Protein AF-A0A0M6XUZ0-F1 (afdb_monomer_lite)

Radius of gyration: 35.73 Å; chains: 1; bounding box: 38×34×115 Å

pLDDT: mean 70.47, std 21.17, range [36.38, 97.31]

Organism: NCBI:txid282197

Foldseek 3Di:
DDDDDDDDDDPPPPPPPPPPPDDDPPPDPPPDDPDDPPPPQDPPDPDRDDPVVVVVDDDLVPDAAEAEAPFPLCLVVDDPDPSVVVVVVVVVVVVVSVVSVHHYHYDHDDCPDPRHD

Secondary structure (DSSP, 8-state):
--------SSSSSSSSSSS-S---------------------TT-SSPPPTTGGGTSPPGGG--EEEES--HHHHTT--SS-HHHHHHHHHHHHHHHHHTT--EEEE-S-TTSTT--

Structure (mmCIF, N/CA/C/O backbone):
data_AF-A0A0M6XUZ0-F1
#
_entry.id   AF-A0A0M6XUZ0-F1
#
l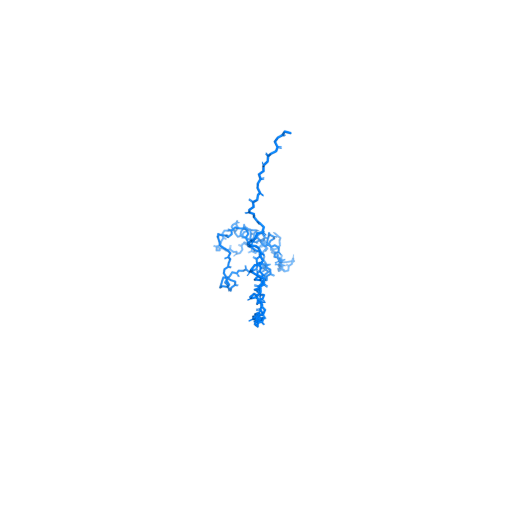oop_
_atom_site.group_PDB
_atom_site.id
_atom_site.type_symbol
_atom_site.label_atom_id
_atom_site.label_alt_id
_atom_site.label_comp_id
_atom_site.label_asym_id
_atom_site.label_entity_id
_atom_site.label_seq_id
_atom_site.pdbx_PDB_ins_code
_atom_site.Cartn_x
_atom_site.Cartn_y
_atom_site.Cartn_z
_atom_site.occupancy
_atom_site.B_iso_or_equiv
_atom_site.auth_seq_id
_atom_site.auth_comp_id
_atom_site.auth_asym_id
_atom_site.auth_atom_id
_atom_site.pdbx_PDB_model_num
ATOM 1 N N . MET A 1 1 ? 12.513 -5.722 92.051 1.00 36.38 1 MET A N 1
ATOM 2 C CA . MET A 1 1 ? 13.611 -4.761 91.796 1.00 36.38 1 MET A CA 1
ATOM 3 C C . MET A 1 1 ? 13.306 -4.027 90.489 1.00 36.38 1 MET A C 1
ATOM 5 O O . MET A 1 1 ? 13.023 -4.726 89.529 1.00 36.38 1 MET A O 1
ATOM 9 N N . LYS A 1 2 ? 13.348 -2.674 90.487 1.00 40.59 2 LYS A N 1
ATOM 10 C CA . LYS A 1 2 ? 12.982 -1.697 89.414 1.00 40.59 2 LYS A CA 1
ATOM 11 C C . LYS A 1 2 ? 11.470 -1.597 89.123 1.00 40.59 2 LYS A C 1
ATOM 13 O O . LYS A 1 2 ? 10.912 -2.528 88.572 1.00 40.59 2 LYS A O 1
ATOM 18 N N . ILE A 1 3 ? 10.683 -0.609 89.570 1.00 43.03 3 ILE A N 1
ATOM 19 C CA . ILE A 1 3 ? 10.789 0.868 89.689 1.00 43.03 3 ILE A CA 1
ATOM 20 C C . ILE A 1 3 ? 10.787 1.607 88.332 1.00 43.03 3 ILE A C 1
ATOM 22 O O . ILE A 1 3 ? 11.762 1.536 87.593 1.00 43.03 3 ILE A O 1
ATOM 26 N N . MET A 1 4 ? 9.705 2.386 88.141 1.00 42.56 4 MET A N 1
ATOM 27 C CA . MET A 1 4 ? 9.502 3.593 87.310 1.00 42.56 4 MET A CA 1
ATOM 28 C C . MET A 1 4 ? 9.512 3.462 85.776 1.00 42.56 4 MET A C 1
ATOM 30 O O . MET A 1 4 ? 10.501 3.066 85.171 1.00 42.56 4 MET A O 1
ATOM 34 N N . THR A 1 5 ? 8.475 3.983 85.101 1.00 48.53 5 THR A N 1
ATOM 35 C CA . THR A 1 5 ? 8.413 5.360 84.535 1.00 48.53 5 THR A CA 1
ATOM 36 C C . THR A 1 5 ? 7.264 5.450 83.506 1.00 48.53 5 THR A C 1
ATOM 38 O O . THR A 1 5 ? 7.034 4.491 82.779 1.00 48.53 5 THR A O 1
ATOM 41 N N . ARG A 1 6 ? 6.651 6.641 83.371 1.00 43.97 6 ARG A N 1
ATOM 42 C CA . ARG A 1 6 ? 5.763 7.139 82.281 1.00 43.97 6 ARG A CA 1
ATOM 43 C C . ARG A 1 6 ? 4.285 7.345 82.631 1.00 43.97 6 ARG A C 1
ATOM 45 O O . ARG A 1 6 ? 3.371 6.869 81.970 1.00 43.97 6 ARG A O 1
ATOM 52 N N . LEU A 1 7 ? 4.099 8.208 83.623 1.00 54.12 7 LEU A N 1
ATOM 53 C CA . LEU A 1 7 ? 3.014 9.184 83.674 1.00 54.12 7 LEU A CA 1
ATOM 54 C C . LEU A 1 7 ? 3.198 10.199 82.519 1.00 54.12 7 LEU A C 1
ATOM 56 O O . LEU A 1 7 ? 4.326 10.636 82.294 1.00 54.12 7 LEU A O 1
ATOM 60 N N . GLY A 1 8 ? 2.128 10.588 81.808 1.00 46.59 8 GLY A N 1
ATOM 61 C CA . GLY A 1 8 ? 2.128 11.855 81.049 1.00 46.59 8 GLY A CA 1
ATOM 62 C C . GLY A 1 8 ? 1.668 11.880 79.583 1.00 46.59 8 GLY A C 1
ATOM 63 O O . GLY A 1 8 ? 2.147 12.742 78.854 1.00 46.59 8 GLY A O 1
ATOM 64 N N . ARG A 1 9 ? 0.769 11.004 79.101 1.00 47.78 9 ARG A N 1
ATOM 65 C CA . ARG A 1 9 ? 0.185 11.152 77.737 1.00 47.78 9 ARG A CA 1
ATOM 66 C C . ARG A 1 9 ? -1.331 10.942 77.622 1.00 47.78 9 ARG A C 1
ATOM 68 O O . ARG A 1 9 ? -1.836 10.851 76.511 1.00 47.78 9 ARG A O 1
ATOM 75 N N . THR A 1 10 ? -2.068 10.908 78.730 1.00 44.53 10 THR A N 1
ATOM 76 C CA . THR A 1 10 ? -3.495 10.516 78.710 1.00 44.53 10 THR A CA 1
ATOM 77 C C . THR A 1 10 ? -4.471 11.661 78.997 1.00 44.53 10 THR A C 1
ATOM 79 O O . THR A 1 10 ? -5.648 11.409 79.210 1.00 44.53 10 THR A O 1
ATOM 82 N N . VAL A 1 11 ? -4.016 12.921 79.011 1.00 45.03 11 VAL A N 1
ATOM 83 C CA . VAL A 1 11 ? -4.867 14.069 79.405 1.00 45.03 11 VAL A CA 1
ATOM 84 C C . VAL A 1 11 ? -5.197 15.029 78.245 1.00 45.03 11 VAL A C 1
ATOM 86 O O . VAL A 1 11 ? -6.030 15.906 78.411 1.00 45.03 11 VAL A O 1
ATOM 89 N N . LEU A 1 12 ? -4.658 14.846 77.032 1.00 40.44 12 LEU A N 1
ATOM 90 C CA . LEU A 1 12 ? -4.849 15.818 75.933 1.00 40.44 12 LEU A CA 1
ATOM 91 C C . LEU A 1 12 ? -5.581 15.277 74.691 1.00 40.44 12 LEU A C 1
ATOM 93 O O . LEU A 1 12 ? -5.386 15.784 73.594 1.00 40.44 12 LEU A O 1
ATOM 97 N N . ALA A 1 13 ? -6.430 14.259 74.838 1.00 40.44 13 ALA A N 1
ATOM 98 C CA . ALA A 1 13 ? -7.210 13.710 73.718 1.00 40.44 13 ALA A CA 1
ATOM 99 C C . ALA A 1 13 ? -8.733 13.900 73.854 1.00 40.44 13 ALA A C 1
ATOM 101 O O . ALA A 1 13 ? -9.482 13.334 73.066 1.00 40.44 13 ALA A O 1
ATOM 102 N N . LEU A 1 14 ? -9.210 14.680 74.835 1.00 40.75 14 LEU A N 1
ATOM 103 C CA . LEU A 1 14 ? -10.648 14.783 75.134 1.00 40.75 14 LEU A CA 1
ATOM 104 C C . LEU A 1 14 ? -11.267 16.177 74.925 1.00 40.75 14 LEU A C 1
ATOM 106 O O . LEU A 1 14 ? -12.441 16.366 75.218 1.00 40.75 14 LEU A O 1
ATOM 110 N N . ALA A 1 15 ? -10.513 17.148 74.401 1.00 41.12 15 ALA A N 1
ATOM 111 C CA . ALA A 1 15 ? -11.008 18.516 74.191 1.00 41.12 15 ALA A CA 1
ATOM 112 C C . ALA A 1 15 ? -11.275 18.876 72.715 1.00 41.12 15 ALA A C 1
ATOM 114 O O . ALA A 1 15 ? -11.719 19.983 72.429 1.00 41.12 15 ALA A O 1
ATOM 115 N N . THR A 1 16 ? -11.058 17.953 71.773 1.00 41.75 16 THR A N 1
ATOM 116 C CA . THR A 1 16 ? -11.246 18.195 70.324 1.00 41.75 16 THR A CA 1
ATOM 117 C C . THR A 1 16 ? -12.471 17.473 69.750 1.00 41.75 16 THR A C 1
ATOM 119 O O . THR A 1 16 ? -12.578 17.299 68.544 1.00 41.75 16 THR A O 1
ATOM 122 N N . GLY A 1 17 ? -13.392 17.013 70.604 1.00 39.50 17 GLY A N 1
ATOM 123 C CA . GLY A 1 17 ? -14.573 16.246 70.186 1.00 39.50 17 GLY A CA 1
ATOM 124 C C . GLY A 1 17 ? -15.874 17.047 70.060 1.00 39.50 17 GLY A C 1
ATOM 125 O O . GLY A 1 17 ? -16.845 16.524 69.529 1.00 39.50 17 GLY A O 1
ATOM 126 N N . ALA A 1 18 ? -15.929 18.295 70.538 1.00 40.06 18 ALA A N 1
ATOM 127 C CA . ALA A 1 18 ? -17.208 18.990 70.750 1.00 40.06 18 ALA A CA 1
ATOM 128 C C . ALA A 1 18 ? -17.518 20.144 69.772 1.00 40.06 18 ALA A C 1
ATOM 130 O O . ALA A 1 18 ? -18.592 20.728 69.860 1.00 40.06 18 ALA A O 1
ATOM 131 N N . ALA A 1 19 ? -16.628 20.477 68.830 1.00 42.75 19 ALA A N 1
ATOM 132 C CA . ALA A 1 19 ? -16.780 21.664 67.969 1.00 42.75 19 ALA A CA 1
ATOM 133 C C . ALA A 1 19 ? -17.117 21.367 66.490 1.00 42.75 19 ALA A C 1
ATOM 135 O O . ALA A 1 19 ? -17.018 22.256 65.651 1.00 42.75 19 ALA A O 1
ATOM 136 N N . MET A 1 20 ? -17.520 20.138 66.149 1.00 44.66 20 MET A N 1
ATOM 137 C CA . MET A 1 20 ? -17.791 19.710 64.762 1.00 44.66 20 MET A CA 1
ATOM 138 C C . MET A 1 20 ? -19.244 19.239 64.561 1.00 44.66 20 MET A C 1
ATOM 140 O O . MET A 1 20 ? -19.489 18.242 63.896 1.00 44.66 20 MET A O 1
ATOM 144 N N . LEU A 1 21 ? -20.227 19.931 65.151 1.00 48.56 21 LEU A N 1
ATOM 145 C CA . LEU A 1 21 ? -21.659 19.613 64.975 1.00 48.56 21 LEU A CA 1
ATOM 146 C C . LEU A 1 21 ? -22.479 20.728 64.301 1.00 48.56 21 LEU A C 1
ATOM 148 O O . LEU A 1 21 ? -23.703 20.717 64.370 1.00 48.56 21 LEU A O 1
ATOM 152 N N . ALA A 1 22 ? -21.838 21.679 63.616 1.00 50.56 22 ALA A N 1
ATOM 153 C CA . ALA A 1 22 ? -22.549 22.781 62.954 1.00 50.56 22 ALA A CA 1
ATOM 154 C C . ALA A 1 22 ? -21.950 23.183 61.594 1.00 50.56 22 ALA A C 1
ATOM 156 O O . ALA A 1 22 ? -21.811 24.365 61.291 1.00 50.56 22 ALA A O 1
ATOM 157 N N . GLN A 1 23 ? -21.589 22.208 60.758 1.00 54.12 23 GLN A N 1
ATOM 158 C CA . GLN A 1 23 ? -21.340 22.462 59.336 1.00 54.12 23 GLN A CA 1
ATOM 159 C C . GLN A 1 23 ? -22.586 22.016 58.556 1.00 54.12 23 GLN A C 1
ATOM 161 O O . GLN A 1 23 ? -22.935 20.835 58.628 1.00 54.12 23 GLN A O 1
ATOM 166 N N . PRO A 1 24 ? -23.282 22.902 57.819 1.00 48.88 24 PRO A N 1
ATOM 167 C CA . PRO A 1 24 ? -24.198 22.436 56.793 1.00 48.88 24 PRO A CA 1
ATOM 168 C C . PRO A 1 24 ? -23.355 21.699 55.751 1.00 48.88 24 PRO A C 1
ATOM 170 O O . PRO A 1 24 ? -22.434 22.270 55.168 1.00 48.88 24 PRO A O 1
ATOM 173 N N . PHE A 1 25 ? -23.639 20.413 55.561 1.00 43.31 25 PHE A N 1
ATOM 174 C CA . PHE A 1 25 ? -23.063 19.616 54.487 1.00 43.31 25 PHE A CA 1
ATOM 175 C C . PHE A 1 25 ? -23.452 20.254 53.150 1.00 43.31 25 PHE A C 1
ATOM 177 O O . PHE A 1 25 ? -24.532 20.004 52.617 1.00 43.31 25 PHE A O 1
ATOM 184 N N . ALA A 1 26 ? -22.577 21.093 52.602 1.00 43.34 26 ALA A N 1
ATOM 185 C CA . ALA A 1 26 ? -22.611 21.416 51.191 1.00 43.34 26 ALA A CA 1
ATOM 186 C C . ALA A 1 26 ? -22.151 20.156 50.452 1.00 43.34 26 ALA A C 1
ATOM 188 O O . ALA A 1 26 ? -20.957 19.884 50.337 1.00 43.34 26 ALA A O 1
ATOM 189 N N . PHE A 1 27 ? -23.112 19.351 49.999 1.00 43.34 27 PHE A N 1
ATOM 190 C CA . PHE A 1 27 ? -22.864 18.365 48.956 1.00 43.34 27 PHE A CA 1
ATOM 191 C C . PHE A 1 27 ? -22.429 19.138 47.709 1.00 43.34 27 PHE A C 1
ATOM 193 O O . PHE A 1 27 ? -23.255 19.622 46.940 1.00 43.34 27 PHE A O 1
ATOM 200 N N . THR A 1 28 ? -21.120 19.293 47.529 1.00 46.16 28 THR A N 1
ATOM 201 C CA . THR A 1 28 ? -20.589 19.568 46.201 1.00 46.16 28 THR A CA 1
ATOM 202 C C . THR A 1 28 ? -20.720 18.263 45.426 1.00 46.16 28 THR A C 1
ATOM 204 O O . THR A 1 28 ? -20.214 17.223 45.857 1.00 46.16 28 THR A O 1
ATOM 207 N N . ALA A 1 29 ? -21.484 18.275 44.336 1.00 52.81 29 ALA A N 1
ATOM 208 C CA . ALA A 1 29 ? -21.473 17.163 43.404 1.00 52.81 29 ALA A CA 1
ATOM 209 C C . ALA A 1 29 ? -20.035 17.046 42.892 1.00 52.81 29 ALA A C 1
ATOM 211 O O . ALA A 1 29 ? -19.540 17.952 42.223 1.00 52.81 29 ALA A O 1
ATOM 212 N N . ALA A 1 30 ? -19.343 15.969 43.265 1.00 42.94 30 ALA A N 1
ATOM 213 C CA . ALA A 1 30 ? -18.081 15.616 42.645 1.00 42.94 30 ALA A CA 1
ATOM 214 C C . ALA A 1 30 ? -18.371 15.432 41.154 1.00 42.94 30 ALA A C 1
ATOM 216 O O . ALA A 1 30 ? -18.999 14.452 40.755 1.00 42.94 30 ALA A O 1
ATOM 217 N N . GLN A 1 31 ? -18.006 16.426 40.346 1.00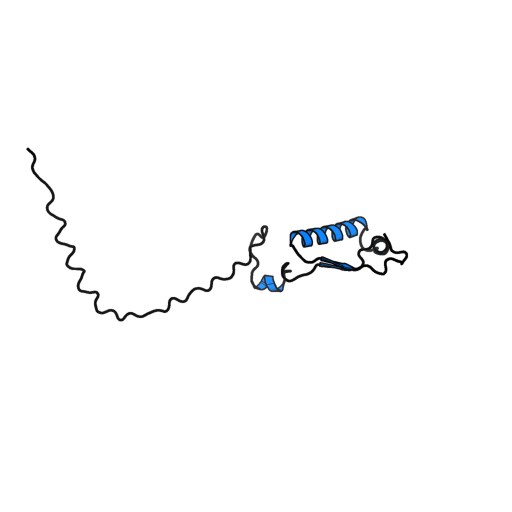 44.91 31 GLN A N 1
ATOM 218 C CA . GLN A 1 31 ? -18.097 16.310 38.903 1.00 44.91 31 GLN A CA 1
ATOM 219 C C . GLN A 1 31 ? -17.118 15.205 38.513 1.00 44.91 31 GLN A C 1
ATOM 221 O O . GLN A 1 31 ? -15.908 15.351 38.683 1.00 44.91 31 GLN A O 1
ATOM 226 N N . ALA A 1 32 ? -17.657 14.060 38.093 1.00 48.81 32 ALA A N 1
ATOM 227 C CA . ALA A 1 32 ? -16.869 13.002 37.494 1.00 48.81 32 ALA A CA 1
ATOM 228 C C . ALA A 1 32 ? -16.170 13.611 36.280 1.00 48.81 32 ALA A C 1
ATOM 230 O O . ALA A 1 32 ? -16.822 14.074 35.347 1.00 48.81 32 ALA A O 1
ATOM 231 N N . GLN A 1 33 ? -14.846 13.687 36.346 1.00 54.94 33 GLN A N 1
ATOM 232 C CA . GLN A 1 33 ? -14.040 14.116 35.220 1.00 54.94 33 GLN A CA 1
ATOM 233 C C . GLN A 1 33 ? -14.200 13.033 34.155 1.00 54.94 33 GLN A C 1
ATOM 235 O O . GLN A 1 33 ? -13.813 11.886 34.388 1.00 54.94 33 GLN A O 1
ATOM 240 N N . GLU A 1 34 ? -14.857 13.377 33.048 1.00 49.91 34 GLU A N 1
ATOM 241 C CA . GLU A 1 34 ? -14.994 12.499 31.891 1.00 49.91 34 GLU A CA 1
ATOM 242 C C . GLU A 1 34 ? -13.596 12.017 31.507 1.00 49.91 34 GLU A C 1
ATOM 244 O O . GLU A 1 34 ? -12.702 12.809 31.201 1.00 49.91 34 GLU A O 1
ATOM 249 N N . ALA A 1 35 ? -13.377 10.707 31.618 1.00 44.41 35 ALA A N 1
ATOM 250 C CA . ALA A 1 35 ? -12.167 10.090 31.124 1.00 44.41 35 ALA A CA 1
ATOM 251 C C . ALA A 1 35 ? -12.207 10.235 29.605 1.00 44.41 35 ALA A C 1
ATOM 253 O O . ALA A 1 35 ? -12.961 9.530 28.939 1.00 44.41 35 ALA A O 1
ATOM 254 N N . THR A 1 36 ? -11.436 11.186 29.077 1.00 50.66 36 THR A N 1
ATOM 255 C CA . THR A 1 36 ? -11.144 11.271 27.650 1.00 50.66 36 THR A CA 1
ATOM 256 C C . THR A 1 36 ? -10.695 9.885 27.207 1.00 50.66 36 THR A C 1
ATOM 258 O O . THR A 1 36 ? -9.702 9.365 27.725 1.00 50.66 36 THR A O 1
ATOM 261 N N . GLU A 1 37 ? -11.472 9.267 26.317 1.00 50.94 37 GLU A N 1
ATOM 262 C CA . GLU A 1 37 ? -11.127 8.015 25.656 1.00 50.94 37 GLU A CA 1
ATOM 263 C C . GLU A 1 37 ? -9.691 8.145 25.149 1.00 50.94 37 GLU A C 1
ATOM 265 O O . GLU A 1 37 ? -9.380 8.985 24.302 1.00 50.94 37 GLU A O 1
ATOM 270 N N . GLN A 1 38 ? -8.777 7.385 25.751 1.00 50.91 38 GLN A N 1
ATOM 271 C CA . GLN A 1 38 ? -7.389 7.362 25.324 1.00 50.91 38 GLN A CA 1
ATOM 272 C C . GLN A 1 38 ? -7.353 6.672 23.963 1.00 50.91 38 GLN A C 1
ATOM 274 O O . GLN A 1 38 ? -7.263 5.449 23.886 1.00 50.91 38 GLN A O 1
ATOM 279 N N . ASN A 1 39 ? -7.448 7.471 22.899 1.00 57.50 39 ASN A N 1
ATOM 280 C CA . ASN A 1 39 ? -7.118 7.057 21.543 1.00 57.50 39 ASN A CA 1
ATOM 281 C C . ASN A 1 39 ? -5.729 6.393 21.602 1.00 57.50 39 ASN A C 1
ATOM 283 O O . ASN A 1 39 ? -4.796 7.038 22.105 1.00 57.50 39 ASN A O 1
ATOM 287 N N . PRO A 1 40 ? -5.576 5.105 21.231 1.00 57.88 40 PRO A N 1
ATOM 288 C CA . PRO A 1 40 ? -4.323 4.395 21.424 1.00 57.88 40 PRO A CA 1
ATOM 289 C C . PRO A 1 40 ? -3.206 5.171 20.734 1.00 57.88 40 PRO A C 1
ATOM 291 O O . PRO A 1 40 ? -3.208 5.368 19.522 1.00 57.88 40 PRO A O 1
ATOM 294 N N . ALA A 1 41 ? -2.253 5.654 21.530 1.00 60.66 41 ALA A N 1
ATOM 295 C CA . ALA A 1 41 ? -1.103 6.374 21.021 1.00 60.66 41 ALA A CA 1
ATOM 296 C C . ALA A 1 41 ? -0.383 5.482 20.001 1.00 60.66 41 ALA A C 1
ATOM 298 O O . ALA A 1 41 ? 0.173 4.443 20.364 1.00 60.66 41 ALA A O 1
ATOM 299 N N . PHE A 1 42 ? -0.408 5.877 18.727 1.00 58.94 42 PHE A N 1
ATOM 300 C CA . PHE A 1 42 ? 0.309 5.174 17.672 1.00 58.94 42 PHE A CA 1
ATOM 301 C C . PHE A 1 42 ? 1.796 5.098 18.045 1.00 58.94 42 PHE A C 1
ATOM 303 O O . PHE A 1 42 ? 2.465 6.121 18.230 1.00 58.94 42 PHE A O 1
ATOM 310 N N . ALA A 1 43 ? 2.309 3.876 18.197 1.00 58.69 43 ALA A N 1
ATOM 311 C CA . ALA A 1 43 ? 3.692 3.628 18.578 1.00 58.69 43 ALA A CA 1
ATOM 312 C C . ALA A 1 43 ? 4.633 4.169 17.487 1.00 58.69 43 ALA A C 1
ATOM 314 O O . ALA A 1 43 ? 4.759 3.578 16.419 1.00 58.69 43 ALA A O 1
ATOM 315 N N . GLY A 1 44 ? 5.277 5.310 17.748 1.00 63.00 44 GLY A N 1
ATOM 316 C CA . GLY A 1 44 ? 6.212 5.947 16.810 1.00 63.00 44 GLY A CA 1
ATOM 317 C C . GLY A 1 44 ? 6.036 7.455 16.636 1.00 63.00 44 GLY A C 1
ATOM 318 O 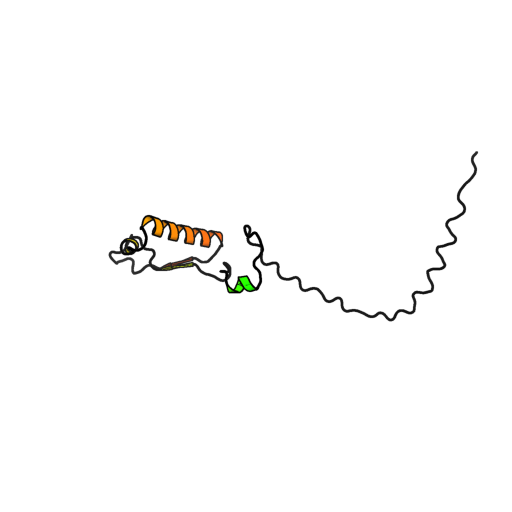O . GLY A 1 44 ? 6.917 8.097 16.067 1.00 63.00 44 GLY A O 1
ATOM 319 N N . LEU A 1 45 ? 4.954 8.047 17.148 1.00 72.31 45 LEU A N 1
ATOM 320 C CA . LEU A 1 45 ? 4.792 9.500 17.136 1.00 72.31 45 LEU A CA 1
ATOM 321 C C . LEU A 1 45 ? 5.480 10.131 18.354 1.00 72.31 45 LEU A C 1
ATOM 323 O O . LEU A 1 45 ? 5.238 9.738 19.493 1.00 72.31 45 LEU A O 1
ATOM 327 N N . THR A 1 46 ? 6.311 11.154 18.125 1.00 77.19 46 THR A N 1
ATOM 328 C CA . THR A 1 46 ? 6.966 11.934 19.199 1.00 77.19 46 THR A CA 1
ATOM 329 C C . THR A 1 46 ? 5.950 12.676 20.079 1.00 77.19 46 THR A C 1
ATOM 331 O O . THR A 1 46 ? 6.248 13.027 21.219 1.00 77.19 46 THR A O 1
ATOM 334 N N . ARG A 1 47 ? 4.739 12.913 19.560 1.00 80.75 47 ARG A N 1
ATOM 335 C CA . ARG A 1 47 ? 3.598 13.486 20.277 1.00 80.75 47 ARG A CA 1
ATOM 336 C C . ARG A 1 47 ? 2.312 12.789 19.806 1.00 80.75 47 ARG A C 1
ATOM 338 O O . ARG A 1 47 ? 2.184 12.586 18.599 1.00 80.75 47 ARG A O 1
ATOM 345 N N . PRO A 1 48 ? 1.359 12.465 20.700 1.00 73.31 48 PRO A N 1
ATOM 346 C CA . PRO A 1 48 ? 0.041 12.008 20.272 1.00 73.31 48 PRO A CA 1
ATOM 347 C C . PRO A 1 48 ? -0.660 13.090 19.424 1.00 73.31 48 PRO A C 1
ATOM 349 O O . PRO A 1 48 ? -0.501 14.280 19.732 1.00 73.31 48 PRO A O 1
ATOM 352 N N . PRO A 1 49 ? -1.415 12.709 18.376 1.00 75.69 49 PRO A N 1
ATOM 353 C CA . PRO A 1 49 ? -2.151 13.660 17.548 1.00 75.69 49 PRO A CA 1
ATOM 354 C C . PRO A 1 49 ? -3.075 14.524 18.411 1.00 75.69 49 PRO A C 1
ATOM 356 O O . PRO A 1 49 ? -3.721 14.030 19.335 1.00 75.69 49 PRO A O 1
ATOM 359 N N . SER A 1 50 ? -3.111 15.823 18.139 1.00 79.00 50 SER A N 1
ATOM 360 C CA . SER A 1 50 ? -4.092 16.729 18.737 1.00 79.00 50 SER A CA 1
ATOM 361 C C . SER A 1 50 ? -5.451 16.603 18.038 1.00 79.00 50 SER A C 1
ATOM 363 O O . SER A 1 50 ? -5.538 16.081 16.930 1.00 79.00 50 SER A O 1
ATOM 365 N N . GLU A 1 51 ? -6.523 17.114 18.646 1.00 77.62 51 GLU A N 1
ATOM 366 C CA . GLU A 1 51 ? -7.868 17.087 18.041 1.00 77.62 51 GLU A CA 1
ATOM 367 C C . GLU A 1 51 ? -7.927 17.795 16.675 1.00 77.62 51 GLU A C 1
ATOM 369 O O . GLU A 1 51 ? -8.697 17.399 15.803 1.00 77.62 51 GLU A O 1
ATOM 374 N N . SER A 1 52 ? -7.082 18.807 16.445 1.00 76.31 52 SER A N 1
ATOM 375 C CA . SER A 1 52 ? -6.967 19.450 15.131 1.00 76.31 52 SER A CA 1
ATOM 376 C C . SER A 1 52 ? -6.289 18.565 14.085 1.00 76.31 52 SER A C 1
ATOM 378 O O . SER A 1 52 ? -6.576 18.706 12.900 1.00 76.31 52 SER A O 1
ATOM 380 N N . ASP A 1 53 ? -5.416 17.643 14.501 1.00 73.25 53 ASP A N 1
ATOM 381 C CA . ASP A 1 53 ? -4.725 16.728 13.586 1.00 73.25 53 ASP A CA 1
ATOM 382 C C . ASP A 1 53 ? -5.657 15.614 13.103 1.00 73.25 53 ASP A C 1
ATOM 384 O O . ASP A 1 53 ? -5.503 15.134 11.984 1.00 73.25 53 ASP A O 1
ATOM 388 N N . ALA A 1 54 ? -6.670 15.252 13.899 1.00 69.25 54 ALA A N 1
ATOM 389 C CA . ALA A 1 54 ? -7.692 14.282 13.505 1.00 69.25 54 ALA A CA 1
ATOM 390 C C . ALA A 1 54 ? -8.490 14.725 12.263 1.00 69.25 54 ALA A C 1
ATOM 392 O O . ALA A 1 54 ? -9.016 13.889 11.542 1.00 69.25 54 ALA A O 1
ATOM 393 N N . GLN A 1 55 ? -8.554 16.032 11.978 1.00 72.69 55 GLN A N 1
ATOM 394 C CA . GLN A 1 55 ? -9.199 16.551 10.764 1.00 72.69 55 GLN A CA 1
ATOM 395 C C . GLN A 1 55 ? -8.295 16.495 9.521 1.00 72.69 55 GLN A C 1
ATOM 397 O O . GLN A 1 55 ? -8.768 16.745 8.414 1.00 72.69 55 GLN A O 1
ATOM 402 N N . VAL A 1 56 ? -6.997 16.229 9.690 1.00 78.69 56 VAL A N 1
ATOM 403 C CA . VAL A 1 56 ? -5.985 16.345 8.626 1.00 78.69 56 VAL A CA 1
ATOM 404 C C . VAL A 1 56 ? -5.297 15.009 8.335 1.00 78.69 56 VAL A C 1
ATOM 406 O O . VAL A 1 56 ? -4.903 14.760 7.197 1.00 78.69 56 VAL A O 1
ATOM 409 N N . LEU A 1 57 ? -5.134 14.151 9.344 1.00 84.56 57 LEU A N 1
ATOM 410 C CA . LEU A 1 57 ? -4.491 12.845 9.220 1.00 84.56 57 LEU A CA 1
ATOM 411 C C . LEU A 1 57 ? -5.499 11.752 8.856 1.00 84.56 57 LEU A C 1
ATOM 413 O O . LEU A 1 57 ? -6.669 11.817 9.220 1.00 84.56 57 LEU A O 1
ATOM 417 N N . PHE A 1 58 ? -5.018 10.714 8.171 1.00 85.62 58 PHE A N 1
ATOM 418 C CA . PHE A 1 58 ? -5.806 9.505 7.952 1.00 85.62 58 PHE A CA 1
ATOM 419 C C . PHE A 1 58 ? -5.932 8.709 9.250 1.00 85.62 58 PHE A C 1
ATOM 421 O O . PHE A 1 58 ? -4.922 8.352 9.860 1.00 85.62 58 PHE A O 1
ATOM 428 N N . ASP A 1 59 ? -7.167 8.392 9.624 1.00 86.81 59 ASP A N 1
ATOM 429 C CA . ASP A 1 59 ? -7.474 7.385 10.632 1.00 86.81 59 ASP A CA 1
ATOM 430 C C . ASP A 1 59 ? -7.583 6.017 9.947 1.00 86.81 59 ASP A C 1
ATOM 432 O O . ASP A 1 59 ? -8.421 5.817 9.070 1.00 86.81 59 ASP A O 1
ATOM 436 N N . SER A 1 60 ? -6.731 5.065 10.330 1.00 89.19 60 SER A N 1
ATOM 437 C CA . SER A 1 60 ? -6.761 3.709 9.773 1.00 89.19 60 SER A CA 1
ATOM 438 C C . SER A 1 60 ? -8.046 2.950 10.110 1.00 89.19 60 SER A C 1
ATOM 440 O O . SER A 1 60 ? -8.395 2.015 9.396 1.00 89.19 60 SER A O 1
ATOM 442 N N . SER A 1 61 ? -8.757 3.337 11.173 1.00 90.19 61 SER A N 1
ATOM 443 C CA . SER A 1 61 ? -10.033 2.724 11.551 1.00 90.19 61 SER A CA 1
ATOM 444 C C . SER A 1 61 ? -11.227 3.222 10.724 1.00 90.19 61 SER A C 1
ATOM 446 O O . SER A 1 61 ? -12.240 2.526 10.660 1.00 90.19 61 SER A O 1
ATOM 448 N N . ASP A 1 62 ? -11.087 4.363 10.035 1.00 91.88 62 ASP A N 1
ATOM 449 C CA . ASP A 1 62 ? -12.124 4.992 9.197 1.00 91.88 62 ASP A CA 1
ATOM 450 C C . ASP A 1 62 ? -11.642 5.231 7.751 1.00 91.88 62 ASP A C 1
ATOM 452 O O . ASP A 1 62 ? -12.021 6.183 7.068 1.00 91.88 62 ASP A O 1
ATOM 456 N N . ALA A 1 63 ? -10.752 4.366 7.256 1.00 92.44 63 ALA A N 1
ATOM 457 C CA . ALA A 1 63 ? -10.212 4.470 5.906 1.00 92.44 63 ALA A CA 1
ATOM 458 C C . ALA A 1 63 ? -10.062 3.105 5.223 1.00 92.44 63 ALA A C 1
ATOM 460 O O . ALA A 1 63 ? -9.945 2.057 5.854 1.00 92.44 63 ALA A O 1
ATOM 461 N N . VAL A 1 64 ? -10.028 3.130 3.888 1.00 95.38 64 VAL A N 1
ATOM 462 C CA . VAL A 1 64 ? -9.845 1.956 3.024 1.00 95.38 64 VAL A CA 1
ATOM 463 C C . VAL A 1 64 ? -8.763 2.235 1.987 1.00 95.38 64 VAL A C 1
ATOM 465 O O . VAL A 1 64 ? -8.705 3.325 1.415 1.00 95.38 64 VAL A O 1
ATOM 468 N N . LEU A 1 65 ? -7.922 1.238 1.700 1.00 96.31 65 LEU A N 1
ATOM 469 C CA . LEU A 1 65 ? -7.015 1.288 0.556 1.00 96.31 65 LEU A CA 1
ATOM 470 C C . LEU A 1 65 ? -7.718 0.712 -0.680 1.00 96.31 65 LEU A C 1
ATOM 472 O O . LEU A 1 65 ? -7.975 -0.489 -0.754 1.00 96.31 65 LEU A O 1
ATOM 476 N N . LEU A 1 66 ? -7.994 1.562 -1.670 1.00 95.44 66 LEU A N 1
ATOM 477 C CA . LEU A 1 66 ? -8.567 1.164 -2.957 1.00 95.44 66 LEU A CA 1
ATOM 478 C C . LEU A 1 66 ? -7.484 1.124 -4.045 1.00 95.44 66 LEU A C 1
ATOM 480 O O . LEU A 1 66 ? -6.951 2.157 -4.446 1.00 95.44 66 LEU A O 1
ATOM 484 N N . MET A 1 67 ? -7.184 -0.071 -4.550 1.00 93.81 67 MET A N 1
ATOM 485 C CA . MET A 1 67 ? -6.224 -0.304 -5.628 1.00 93.81 67 MET A CA 1
ATOM 486 C C . MET A 1 67 ? -6.953 -0.492 -6.955 1.00 93.81 67 MET A C 1
ATOM 488 O O . MET A 1 67 ? -7.514 -1.554 -7.234 1.00 93.81 67 MET A O 1
ATOM 492 N N . LEU A 1 68 ? -6.930 0.552 -7.781 1.00 91.38 68 LEU A N 1
ATOM 493 C CA . LEU A 1 68 ? -7.529 0.535 -9.111 1.00 91.38 68 LEU A CA 1
ATOM 494 C C . LEU A 1 68 ? -6.516 0.055 -10.143 1.00 91.38 68 LEU A C 1
ATOM 496 O O . LEU A 1 68 ? -5.433 0.635 -10.243 1.00 91.38 68 LEU A O 1
ATOM 500 N N . ASP A 1 69 ? -6.873 -0.990 -10.890 1.00 87.56 69 ASP A N 1
ATOM 501 C CA . ASP A 1 69 ? -6.197 -1.423 -12.116 1.00 87.56 69 ASP A CA 1
ATOM 502 C C . ASP A 1 69 ? -4.666 -1.511 -11.992 1.00 87.56 69 ASP A C 1
ATOM 504 O O . ASP A 1 69 ? -3.913 -1.225 -12.923 1.00 87.56 69 ASP A O 1
ATOM 508 N N . HIS A 1 70 ? -4.196 -1.979 -10.828 1.00 86.88 70 HIS A N 1
ATOM 509 C CA . HIS A 1 70 ? -2.784 -2.248 -10.537 1.00 86.88 70 HIS A CA 1
ATOM 510 C C . HIS A 1 70 ? -2.289 -3.538 -11.224 1.00 86.88 70 HIS A C 1
ATOM 512 O O . HIS A 1 70 ? -1.661 -4.405 -10.616 1.00 86.88 70 HIS A O 1
ATOM 518 N N . GLN A 1 71 ? -2.616 -3.679 -12.510 1.00 82.19 71 GLN A N 1
ATOM 519 C CA . GLN A 1 71 ? -2.228 -4.783 -13.375 1.00 82.19 71 GLN A CA 1
ATOM 520 C C . GLN A 1 71 ? -0.860 -4.502 -14.005 1.00 82.19 71 GLN A C 1
ATOM 522 O O . GLN A 1 71 ? -0.563 -3.400 -14.468 1.00 82.19 71 GLN A O 1
ATOM 527 N N . THR A 1 72 ? -0.034 -5.535 -14.083 1.00 74.88 72 THR A N 1
ATOM 528 C CA . THR A 1 72 ? 1.301 -5.527 -14.703 1.00 74.88 72 THR A CA 1
ATOM 529 C C . THR A 1 72 ? 1.303 -5.039 -16.154 1.00 74.88 72 THR A C 1
ATOM 531 O O . THR A 1 72 ? 2.224 -4.314 -16.533 1.00 74.88 72 THR A O 1
ATOM 534 N N . GLY A 1 73 ? 0.281 -5.378 -16.949 1.00 78.62 73 GLY A N 1
ATOM 535 C CA . GLY A 1 73 ? 0.144 -4.909 -18.331 1.00 78.62 73 GLY A CA 1
ATOM 536 C C . GLY A 1 73 ? -0.079 -3.397 -18.435 1.00 78.62 73 GLY A C 1
ATOM 537 O O . GLY A 1 73 ? 0.528 -2.739 -19.278 1.00 78.62 73 GLY A O 1
ATOM 538 N N . LEU A 1 74 ? -0.889 -2.821 -17.541 1.00 83.44 74 LEU A N 1
ATOM 539 C CA . LEU A 1 74 ? -1.189 -1.385 -17.540 1.00 83.44 74 LEU A CA 1
ATOM 540 C C . LEU A 1 74 ? -0.041 -0.541 -16.989 1.00 83.44 74 LEU A C 1
ATOM 542 O O . LEU A 1 74 ? 0.154 0.587 -17.437 1.00 83.44 74 LEU A O 1
ATOM 546 N N . PHE A 1 75 ? 0.784 -1.087 -16.096 1.00 83.88 75 PHE A N 1
ATOM 547 C CA . PHE A 1 75 ? 1.957 -0.379 -15.574 1.00 83.88 75 PHE A CA 1
ATOM 548 C C . PHE A 1 75 ? 2.958 0.021 -16.660 1.00 83.88 75 PHE A C 1
ATOM 550 O O . PHE A 1 75 ? 3.643 1.025 -16.502 1.00 83.88 75 PHE A O 1
ATOM 557 N N . GLN A 1 76 ? 3.008 -0.705 -17.781 1.00 82.06 76 GLN A N 1
ATOM 558 C CA . GLN A 1 76 ? 3.862 -0.358 -18.926 1.00 82.06 76 GLN A CA 1
ATOM 559 C C . GLN A 1 76 ? 3.420 0.922 -19.648 1.00 82.06 76 GLN A C 1
ATOM 561 O O . GLN A 1 76 ? 4.190 1.499 -20.409 1.00 82.06 76 GLN A O 1
ATOM 566 N N . THR A 1 77 ? 2.178 1.365 -19.441 1.00 87.69 77 THR A N 1
ATOM 567 C CA . THR A 1 77 ? 1.659 2.603 -20.039 1.00 87.69 77 THR A CA 1
ATOM 568 C C . THR A 1 77 ? 1.973 3.846 -19.206 1.00 87.69 77 THR A C 1
ATOM 570 O O . THR A 1 77 ? 1.837 4.965 -19.703 1.00 87.69 77 THR A O 1
ATOM 573 N N . VAL A 1 78 ? 2.428 3.667 -17.961 1.00 89.44 78 VAL A N 1
ATOM 574 C CA . VAL A 1 78 ? 2.822 4.761 -17.070 1.00 89.44 78 VAL A CA 1
ATOM 575 C C . VAL A 1 78 ? 4.254 5.171 -17.402 1.00 89.44 78 VAL A C 1
ATOM 577 O O . VAL A 1 78 ? 5.179 4.381 -17.242 1.00 89.44 78 VAL A O 1
ATOM 580 N N . ASN A 1 79 ? 4.440 6.412 -17.854 1.00 92.44 79 ASN A N 1
ATOM 581 C CA . ASN A 1 79 ? 5.749 6.921 -18.285 1.00 92.44 79 ASN A CA 1
ATOM 582 C C . ASN A 1 79 ? 6.330 7.995 -17.352 1.00 92.44 79 ASN A C 1
ATOM 584 O O . ASN A 1 79 ? 7.480 8.392 -17.520 1.00 92.44 79 ASN A O 1
ATOM 588 N N . ASP A 1 80 ? 5.561 8.449 -16.361 1.00 95.50 80 ASP A N 1
ATOM 589 C CA . ASP A 1 80 ? 5.982 9.508 -15.435 1.00 95.50 80 ASP A CA 1
ATOM 590 C C . ASP A 1 80 ? 6.874 8.992 -14.295 1.00 95.50 80 ASP A C 1
ATOM 592 O O . ASP A 1 80 ? 7.614 9.756 -13.678 1.00 95.50 80 ASP A O 1
ATOM 596 N N . VAL A 1 81 ? 6.807 7.689 -14.002 1.00 94.56 81 VAL A N 1
ATOM 597 C CA . VAL A 1 81 ? 7.524 7.035 -12.899 1.00 94.56 81 VAL A CA 1
ATOM 598 C C . VAL A 1 81 ? 8.167 5.745 -13.415 1.00 94.56 81 VAL A C 1
ATOM 600 O O . VAL A 1 81 ? 7.498 4.989 -14.124 1.00 94.56 81 VAL A O 1
ATOM 603 N N . PRO A 1 82 ? 9.429 5.432 -13.057 1.00 94.31 82 PRO A N 1
ATOM 604 C CA . PRO A 1 82 ? 10.035 4.151 -13.401 1.00 94.31 82 PRO A CA 1
ATOM 605 C C . PRO A 1 82 ? 9.190 2.978 -12.897 1.00 94.31 82 PRO A C 1
ATOM 607 O O . PRO A 1 82 ? 8.761 2.947 -11.744 1.00 94.31 82 PRO A O 1
ATOM 610 N N . ILE A 1 83 ? 8.990 1.962 -13.737 1.00 92.56 83 ILE A N 1
ATOM 611 C CA . ILE A 1 83 ? 8.096 0.841 -13.410 1.00 92.56 83 ILE A CA 1
ATOM 612 C C . ILE A 1 83 ? 8.502 0.079 -12.139 1.00 92.56 83 ILE A C 1
ATOM 614 O O . ILE A 1 83 ? 7.645 -0.436 -11.420 1.00 92.56 83 ILE A O 1
ATOM 618 N N . ALA A 1 84 ? 9.802 0.011 -11.838 1.00 92.81 84 ALA A N 1
ATOM 619 C CA . ALA A 1 84 ? 10.299 -0.598 -10.607 1.00 92.81 84 ALA A CA 1
ATOM 620 C C . ALA A 1 84 ? 9.815 0.170 -9.366 1.00 92.81 84 ALA A C 1
ATOM 622 O O . ALA A 1 84 ? 9.332 -0.448 -8.415 1.00 92.81 84 ALA A O 1
ATOM 623 N N . ASP A 1 85 ? 9.864 1.501 -9.417 1.00 95.12 85 ASP A N 1
ATOM 624 C CA . ASP A 1 85 ? 9.425 2.374 -8.330 1.00 95.12 85 ASP A CA 1
ATOM 625 C C . ASP A 1 85 ? 7.904 2.336 -8.185 1.00 95.12 85 ASP A C 1
ATOM 627 O O . ASP A 1 85 ? 7.402 2.200 -7.073 1.00 95.12 85 ASP A O 1
ATOM 631 N N . LEU A 1 86 ? 7.161 2.345 -9.299 1.00 93.31 86 LEU A N 1
ATOM 632 C CA . LEU A 1 86 ? 5.702 2.204 -9.285 1.00 93.31 86 LEU A CA 1
ATOM 633 C C . LEU A 1 86 ? 5.269 0.907 -8.580 1.00 93.31 86 LEU A C 1
ATOM 635 O O . LEU A 1 86 ? 4.423 0.927 -7.683 1.00 93.31 86 LEU A O 1
ATOM 639 N N . ARG A 1 87 ? 5.899 -0.221 -8.930 1.00 91.94 87 ARG A N 1
ATOM 640 C CA . ARG A 1 87 ? 5.636 -1.525 -8.299 1.00 91.94 87 ARG A CA 1
ATOM 641 C C . ARG A 1 87 ? 6.011 -1.533 -6.820 1.00 91.94 87 ARG A C 1
ATOM 643 O O . ARG A 1 87 ? 5.278 -2.103 -6.006 1.00 91.94 87 ARG A O 1
ATOM 650 N N . ASN A 1 88 ? 7.140 -0.923 -6.470 1.00 95.00 88 ASN A N 1
ATOM 651 C CA . ASN A 1 88 ? 7.590 -0.848 -5.087 1.00 95.00 88 ASN A CA 1
ATOM 652 C C . ASN A 1 88 ? 6.632 -0.005 -4.235 1.00 95.00 88 ASN A C 1
ATOM 654 O O . ASN A 1 88 ? 6.198 -0.459 -3.180 1.00 95.00 88 ASN A O 1
ATOM 658 N N . ASN A 1 89 ? 6.224 1.165 -4.727 1.00 94.62 89 ASN A N 1
ATOM 659 C CA . ASN A 1 89 ? 5.299 2.062 -4.039 1.00 94.62 89 ASN A CA 1
ATOM 660 C C . ASN A 1 89 ? 3.948 1.386 -3.787 1.00 94.62 89 ASN A C 1
ATOM 662 O O . ASN A 1 89 ? 3.478 1.366 -2.651 1.00 94.62 89 ASN A O 1
ATOM 666 N N . ALA A 1 90 ? 3.371 0.744 -4.808 1.00 93.69 90 ALA A N 1
ATOM 667 C CA . ALA 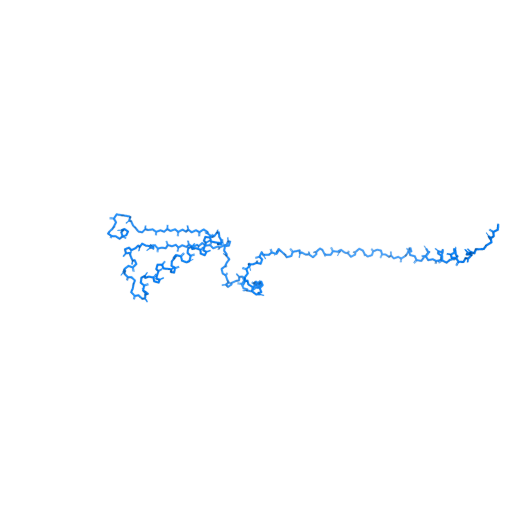A 1 90 ? 2.142 -0.033 -4.659 1.00 93.69 90 ALA A CA 1
ATOM 668 C C . ALA A 1 90 ? 2.270 -1.132 -3.590 1.00 93.69 90 ALA A C 1
ATOM 670 O O . ALA A 1 90 ? 1.396 -1.302 -2.736 1.00 93.69 90 ALA A O 1
ATOM 671 N N . THR A 1 91 ? 3.392 -1.856 -3.596 1.00 94.94 91 THR A N 1
ATOM 672 C CA . THR A 1 91 ? 3.668 -2.918 -2.618 1.00 94.94 91 THR A CA 1
ATOM 673 C C . THR A 1 91 ? 3.782 -2.360 -1.200 1.00 94.94 91 THR A C 1
ATOM 675 O O . THR A 1 91 ? 3.230 -2.937 -0.264 1.00 94.94 91 THR A O 1
ATOM 678 N N . VAL A 1 92 ? 4.491 -1.243 -1.024 1.00 97.31 92 VAL A N 1
ATOM 679 C CA . VAL A 1 92 ? 4.680 -0.596 0.279 1.00 97.31 92 VAL A CA 1
ATOM 680 C C . VAL A 1 92 ? 3.353 -0.075 0.827 1.00 97.31 92 VAL A C 1
ATOM 682 O O . VAL A 1 92 ? 3.041 -0.369 1.976 1.00 97.31 92 VAL A O 1
ATOM 685 N N . LEU A 1 93 ? 2.535 0.600 0.014 1.00 95.75 93 LEU A N 1
ATOM 686 C CA . LEU A 1 93 ? 1.204 1.068 0.427 1.00 95.75 93 LEU A CA 1
ATOM 687 C C . LEU A 1 93 ? 0.322 -0.088 0.913 1.00 95.75 93 LEU A C 1
ATOM 689 O O . LEU A 1 93 ? -0.294 -0.005 1.972 1.00 95.75 93 LEU A O 1
ATOM 693 N N . THR A 1 94 ? 0.338 -1.207 0.187 1.00 96.06 94 THR A N 1
ATOM 694 C CA . THR A 1 94 ? -0.419 -2.411 0.557 1.00 96.06 94 THR A CA 1
ATOM 695 C C . THR A 1 94 ? 0.086 -3.019 1.869 1.00 96.06 94 THR A C 1
ATOM 697 O O . THR A 1 94 ? -0.704 -3.519 2.667 1.00 96.06 94 THR A O 1
ATOM 700 N N . LYS A 1 95 ? 1.401 -2.994 2.120 1.00 97.00 95 LYS A N 1
ATOM 701 C CA . LYS A 1 95 ? 1.990 -3.479 3.380 1.00 97.00 95 LYS A CA 1
ATOM 702 C C . LYS A 1 95 ? 1.656 -2.573 4.561 1.00 97.00 95 LYS A C 1
ATOM 704 O O . LYS A 1 95 ? 1.360 -3.089 5.630 1.00 97.00 95 LYS A O 1
ATOM 709 N N . ILE A 1 96 ? 1.680 -1.256 4.361 1.00 95.88 96 ILE A N 1
ATOM 710 C CA . ILE A 1 96 ? 1.284 -0.278 5.382 1.00 95.88 96 ILE A CA 1
ATOM 711 C C . ILE A 1 96 ? -0.183 -0.499 5.765 1.00 95.88 96 ILE A C 1
ATOM 713 O O . ILE A 1 96 ? -0.481 -0.622 6.947 1.00 95.88 96 ILE A O 1
ATOM 717 N N . ALA A 1 97 ? -1.076 -0.637 4.779 1.00 95.62 97 ALA A N 1
ATOM 718 C CA . ALA A 1 97 ? -2.491 -0.909 5.023 1.00 95.62 97 ALA A CA 1
ATOM 719 C C . ALA A 1 97 ? -2.713 -2.238 5.768 1.00 95.62 97 ALA A C 1
ATOM 721 O O . ALA A 1 97 ? -3.462 -2.267 6.737 1.00 95.62 97 ALA A O 1
ATOM 722 N N . GLN A 1 98 ? -2.007 -3.310 5.383 1.00 95.44 98 GLN A N 1
ATOM 723 C CA . GLN A 1 98 ? -2.048 -4.593 6.103 1.00 95.44 98 GLN A CA 1
ATOM 724 C C . GLN A 1 98 ? -1.570 -4.465 7.550 1.00 95.44 98 GLN A C 1
ATOM 726 O O . GLN A 1 98 ? -2.166 -5.050 8.443 1.00 95.44 98 GLN A O 1
ATOM 731 N N . GLN A 1 99 ? -0.491 -3.719 7.788 1.00 95.75 99 GLN A N 1
ATOM 732 C CA . GLN A 1 99 ? 0.045 -3.525 9.134 1.00 95.75 99 GLN A CA 1
ATOM 733 C C . GLN A 1 99 ? -0.883 -2.679 10.020 1.00 95.75 99 GLN A C 1
ATOM 735 O O . GLN A 1 99 ? -0.834 -2.808 11.239 1.00 95.75 99 GLN A O 1
ATOM 740 N N . ALA A 1 100 ? -1.701 -1.821 9.412 1.00 93.31 100 ALA A N 1
ATOM 741 C CA . ALA A 1 100 ? -2.686 -0.986 10.089 1.00 93.31 100 ALA A CA 1
ATOM 742 C C . ALA A 1 100 ? -4.091 -1.619 10.145 1.00 93.31 100 ALA A C 1
ATOM 744 O O . ALA A 1 100 ? -5.043 -0.920 10.481 1.00 93.31 100 ALA A O 1
ATOM 745 N N . ASP A 1 101 ? -4.232 -2.900 9.776 1.00 94.12 101 ASP A N 1
ATOM 746 C CA . ASP A 1 101 ? -5.510 -3.625 9.694 1.00 94.12 101 ASP A CA 1
ATOM 747 C C . ASP A 1 101 ? -6.586 -2.914 8.840 1.00 94.12 101 ASP A C 1
ATOM 749 O O . ASP A 1 101 ? -7.789 -3.120 9.010 1.00 94.12 101 ASP A O 1
ATOM 753 N N . MET A 1 102 ? -6.159 -2.091 7.877 1.00 96.19 102 MET A N 1
ATOM 754 C CA . MET A 1 102 ? -7.060 -1.377 6.977 1.00 96.19 102 MET A CA 1
ATOM 755 C C . MET A 1 102 ? -7.635 -2.330 5.922 1.00 96.19 102 MET A C 1
ATOM 757 O O . MET A 1 102 ? -6.883 -3.115 5.330 1.00 96.19 102 MET A O 1
ATOM 761 N N . PRO A 1 103 ? -8.934 -2.235 5.582 1.00 96.50 103 PRO A N 1
ATOM 762 C CA . PRO A 1 103 ? -9.488 -2.961 4.449 1.00 96.50 103 PRO A CA 1
ATOM 763 C C . PRO A 1 103 ? -8.769 -2.583 3.145 1.00 96.50 103 PRO A C 1
ATOM 765 O O . PRO A 1 103 ? -8.509 -1.408 2.873 1.00 96.50 103 PRO A O 1
ATOM 768 N N . ILE A 1 104 ? -8.467 -3.587 2.319 1.00 96.44 104 ILE A N 1
ATOM 769 C CA . ILE A 1 104 ? -7.836 -3.408 1.007 1.00 96.44 104 ILE A CA 1
ATOM 770 C C . ILE A 1 104 ? -8.781 -3.951 -0.058 1.00 96.44 104 ILE A C 1
ATOM 772 O O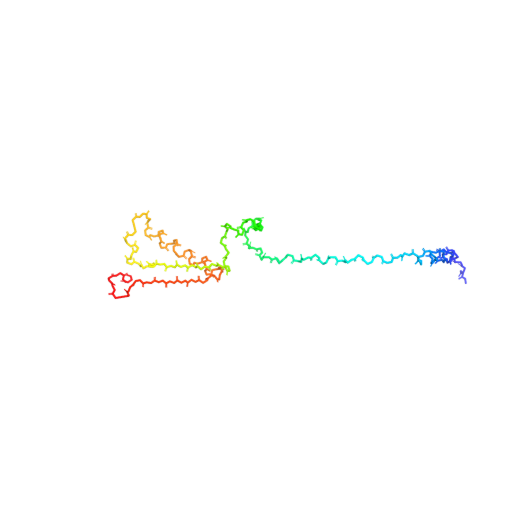 . ILE A 1 104 ? -9.098 -5.141 -0.073 1.00 96.44 104 ILE A O 1
ATOM 776 N N . ILE A 1 105 ? -9.217 -3.080 -0.963 1.00 95.56 105 ILE A N 1
ATOM 777 C CA . ILE A 1 105 ? -10.064 -3.433 -2.102 1.00 95.56 105 ILE A CA 1
ATOM 778 C C . ILE A 1 105 ? -9.214 -3.326 -3.361 1.00 95.56 105 ILE A C 1
ATOM 780 O O . ILE A 1 105 ? -8.657 -2.269 -3.644 1.00 95.56 105 ILE A O 1
ATOM 784 N N . TYR A 1 106 ? -9.133 -4.406 -4.135 1.00 92.00 106 TYR A N 1
ATOM 785 C CA . TYR A 1 106 ? -8.476 -4.409 -5.438 1.00 92.00 106 TYR A CA 1
ATOM 786 C C . TYR A 1 106 ? -9.506 -4.618 -6.547 1.00 92.00 106 TYR A C 1
ATOM 788 O O . TYR A 1 106 ? -10.441 -5.406 -6.407 1.00 92.00 106 TYR A O 1
ATOM 796 N N . THR A 1 107 ? -9.319 -3.919 -7.661 1.00 89.38 107 THR A N 1
ATOM 797 C CA . THR A 1 107 ? -10.095 -4.119 -8.887 1.00 89.38 107 THR A CA 1
ATOM 798 C C . THR A 1 107 ? -9.165 -4.302 -10.075 1.00 89.38 107 THR A C 1
ATOM 800 O O . THR A 1 107 ? -8.016 -3.858 -10.079 1.00 89.38 107 THR A O 1
ATOM 803 N N . ALA A 1 108 ? -9.687 -5.004 -11.067 1.00 79.19 108 ALA A N 1
ATOM 804 C CA . ALA A 1 108 ? -9.029 -5.343 -12.306 1.00 79.19 108 ALA A CA 1
ATOM 805 C C . ALA A 1 108 ? -10.045 -5.168 -13.440 1.00 79.19 108 ALA A C 1
ATOM 807 O O . ALA A 1 108 ? -11.144 -5.723 -13.375 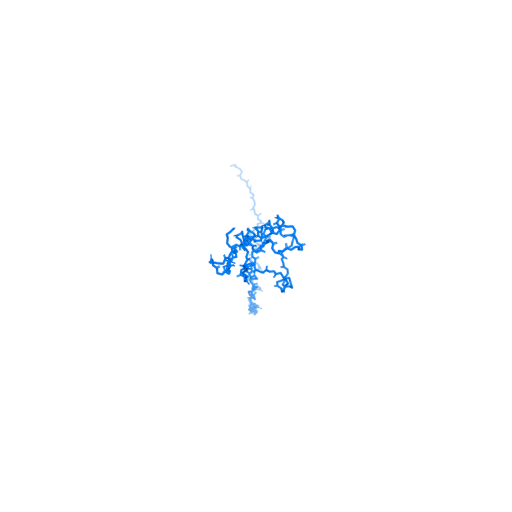1.00 79.19 108 ALA A O 1
ATOM 808 N N . SER A 1 109 ? -9.673 -4.440 -14.488 1.00 70.75 109 SER A N 1
ATOM 809 C CA . SER A 1 109 ? -10.365 -4.466 -15.779 1.00 70.75 109 SER A CA 1
ATOM 810 C C . SER A 1 109 ? -10.338 -5.884 -16.382 1.00 70.75 109 SER A C 1
ATOM 812 O O . SER A 1 109 ? -9.466 -6.688 -16.040 1.00 70.75 109 SER A O 1
ATOM 814 N N . GLU A 1 110 ? -11.341 -6.223 -17.209 1.00 69.12 110 GLU A N 1
ATOM 815 C CA . GLU A 1 110 ? -11.714 -7.608 -17.549 1.00 69.12 110 GLU A CA 1
ATOM 816 C C . GLU A 1 110 ? -10.526 -8.568 -17.789 1.00 69.12 110 GLU A C 1
ATOM 818 O O . GLU A 1 110 ? -9.679 -8.310 -18.647 1.00 69.12 110 GLU A O 1
ATOM 823 N N . PRO A 1 111 ? -10.506 -9.750 -17.140 1.00 54.22 111 PRO A N 1
ATOM 824 C CA . PRO A 1 111 ? -9.370 -10.678 -17.182 1.00 54.22 111 PRO A CA 1
ATOM 825 C C . PRO A 1 111 ? -9.119 -11.323 -18.557 1.00 54.22 111 PRO A C 1
ATOM 827 O O . PRO A 1 111 ? -8.162 -12.075 -18.718 1.00 54.22 111 PRO A O 1
ATOM 830 N N . LYS A 1 112 ? -9.982 -11.064 -19.548 1.00 51.00 112 LYS A N 1
ATOM 831 C CA . LYS A 1 112 ? -9.891 -11.602 -20.914 1.00 51.00 112 LYS A CA 1
ATOM 832 C C . LYS A 1 112 ? -9.260 -10.622 -21.917 1.00 51.00 112 LYS A C 1
ATOM 834 O O . LYS A 1 112 ? -9.140 -10.968 -23.091 1.00 51.00 112 LYS A O 1
ATOM 839 N N . ALA A 1 113 ? -8.878 -9.420 -21.477 1.00 54.06 113 ALA A N 1
ATOM 840 C CA . ALA A 1 113 ? -8.184 -8.424 -22.291 1.00 54.06 113 ALA A CA 1
ATOM 841 C C . ALA A 1 113 ? -6.659 -8.697 -22.356 1.00 54.06 113 ALA A C 1
ATOM 843 O O . ALA A 1 113 ? -6.125 -9.363 -21.468 1.00 54.06 113 ALA A O 1
ATOM 844 N N . PRO A 1 114 ? -5.920 -8.171 -23.360 1.00 51.62 114 PRO A N 1
ATOM 845 C CA . PRO A 1 114 ? -4.468 -8.376 -23.522 1.00 51.62 114 PRO A CA 1
ATOM 846 C C . PRO A 1 114 ? -3.591 -7.869 -22.359 1.00 51.62 114 PRO A C 1
ATOM 848 O O . PRO A 1 114 ? -2.371 -7.960 -22.432 1.00 51.62 114 PRO A O 1
ATOM 851 N N . THR A 1 115 ? -4.199 -7.277 -21.329 1.00 50.38 115 THR A N 1
ATOM 852 C CA . THR A 1 115 ? -3.573 -6.596 -20.188 1.00 50.38 115 THR A CA 1
ATOM 853 C C . THR A 1 115 ? -3.249 -7.517 -19.004 1.00 50.38 115 THR A C 1
ATOM 855 O O . THR A 1 115 ? -2.750 -7.037 -17.985 1.00 50.38 115 THR A O 1
ATOM 858 N N . ALA A 1 116 ? -3.505 -8.822 -19.118 1.00 42.16 116 ALA A N 1
ATOM 859 C CA . ALA A 1 116 ? -3.185 -9.817 -18.092 1.00 42.16 116 ALA A CA 1
ATOM 860 C C . ALA A 1 116 ? -1.816 -10.493 -18.331 1.00 42.16 116 ALA A C 1
ATOM 862 O O . ALA A 1 116 ? -1.472 -10.738 -19.487 1.00 42.16 116 ALA A O 1
ATOM 863 N N . PRO A 1 117 ? -1.223 -11.102 -17.287 1.00 53.41 117 PRO A N 1
ATOM 864 C CA . PRO A 1 117 ? -0.421 -10.536 -16.191 1.00 53.41 117 PRO A CA 1
ATOM 865 C C . PRO A 1 117 ? 1.044 -10.196 -16.578 1.00 53.41 117 PRO A C 1
ATOM 867 O O . PRO A 1 117 ? 1.384 -10.169 -17.772 1.00 53.41 117 PRO A O 1
#

Sequence (117 aa):
MKIMTRLGRTVLALATGAAMLAQPFAFTAAQAQEATEQNPAFAGLTRPPSESDAQVLFDSSDAVLLMLDHQTGLFQTVNDVPIADLRNNATVLTKIAQQADMPIIYTASEPKAPTAP

InterPro domains:
  IPR036380 Isochorismatase-like superfamily [G3DSA:3.40.50.850] (52-117)
  IPR036380 Isochorismatase-like superfamily [SSF52499] (53-114)
  IPR053152 Probable Hydrolase YcaC-like [PTHR43559] (52-116)